Protein AF-A0AAE3U3F5-F1 (afdb_monomer_lite)

Secondary structure (DSSP, 8-state):
------TTS----EEEEEEGGGHHHHHHHHHTT---SEEEEE------

Sequence (48 aa):
MLFRCSRTVNCPVVGQTFPLSEAAQAHALMEAGGSFGKIALTVPHDPL

Radius of gyration: 12.89 Å; chains: 1; bounding box: 30×24×36 Å

Organism: NCBI:txid2927786

Structure (mmCIF, N/CA/C/O backbone):
data_AF-A0AAE3U3F5-F1
#
_entry.id   AF-A0AAE3U3F5-F1
#
loop_
_atom_site.group_PDB
_atom_site.id
_atom_site.type_symbol
_atom_site.label_atom_id
_atom_site.label_alt_id
_atom_site.label_comp_id
_atom_site.label_asym_id
_atom_site.label_entity_id
_atom_site.label_seq_id
_atom_site.pdbx_PDB_ins_code
_atom_site.Cartn_x
_atom_site.Cartn_y
_atom_site.Cartn_z
_atom_site.occupancy
_atom_site.B_iso_or_equiv
_atom_site.auth_seq_id
_atom_site.auth_comp_id
_atom_site.auth_asym_id
_atom_site.auth_atom_id
_atom_site.pdbx_PDB_model_num
ATOM 1 N N . MET A 1 1 ? -1.306 14.014 3.912 1.00 42.62 1 MET A N 1
ATOM 2 C CA . MET A 1 1 ? -0.465 13.462 4.999 1.00 42.62 1 MET A CA 1
ATOM 3 C C . MET A 1 1 ? 0.869 13.046 4.399 1.00 42.62 1 MET A C 1
ATOM 5 O O . MET A 1 1 ? 0.892 12.150 3.571 1.00 42.62 1 MET A O 1
ATOM 9 N N . LEU A 1 2 ? 1.954 13.754 4.717 1.00 47.94 2 LEU A N 1
ATOM 10 C CA . LEU A 1 2 ? 3.293 13.459 4.194 1.00 47.94 2 LEU A CA 1
ATOM 11 C C . LEU A 1 2 ? 3.996 12.494 5.151 1.00 47.94 2 LEU A C 1
ATOM 13 O O . LEU A 1 2 ? 4.227 12.846 6.308 1.00 47.94 2 LEU A O 1
ATOM 17 N N . PHE A 1 3 ? 4.346 11.298 4.674 1.00 52.97 3 PHE A N 1
ATOM 18 C CA . PHE A 1 3 ? 5.263 10.397 5.371 1.00 52.97 3 PHE A CA 1
ATOM 19 C C . PHE A 1 3 ? 6.611 11.119 5.538 1.00 52.97 3 PHE A C 1
ATOM 21 O O . PHE A 1 3 ? 7.410 11.202 4.606 1.00 52.97 3 PHE A O 1
ATOM 28 N N . ARG A 1 4 ? 6.849 11.716 6.715 1.00 56.56 4 ARG A N 1
ATOM 29 C CA . ARG A 1 4 ? 8.117 12.384 7.042 1.00 56.56 4 ARG A CA 1
ATOM 30 C C . ARG A 1 4 ? 9.191 11.325 7.238 1.00 56.56 4 ARG A C 1
ATOM 32 O O . ARG A 1 4 ? 9.372 10.789 8.324 1.00 56.56 4 ARG A O 1
ATOM 39 N N . CYS A 1 5 ? 9.912 11.051 6.167 1.00 52.97 5 CYS A N 1
ATOM 40 C CA . CYS A 1 5 ? 11.137 10.285 6.216 1.00 52.97 5 CYS A CA 1
ATOM 41 C C . CYS A 1 5 ? 12.302 11.192 6.659 1.00 52.97 5 CYS A C 1
ATOM 43 O O . CYS A 1 5 ? 12.555 12.236 6.054 1.00 52.97 5 CYS A O 1
ATOM 45 N N . SER A 1 6 ? 12.968 10.836 7.762 1.00 58.06 6 SER A N 1
ATOM 46 C CA . SER A 1 6 ? 14.122 11.566 8.301 1.00 58.06 6 SER A CA 1
ATOM 47 C C . SER A 1 6 ? 15.387 11.243 7.496 1.00 58.06 6 SER A C 1
ATOM 49 O O . SER A 1 6 ? 15.569 10.120 7.036 1.00 58.06 6 SER A O 1
ATOM 51 N N . ARG A 1 7 ? 16.253 12.244 7.326 1.00 62.59 7 ARG A N 1
ATOM 52 C CA . ARG A 1 7 ? 17.255 12.432 6.254 1.00 62.59 7 ARG A CA 1
ATOM 53 C C . ARG A 1 7 ? 18.406 11.394 6.168 1.00 62.59 7 ARG A C 1
ATOM 55 O O . ARG A 1 7 ? 19.371 11.640 5.456 1.00 62.59 7 ARG A O 1
ATOM 62 N N . THR A 1 8 ? 18.319 10.255 6.857 1.00 60.34 8 THR A N 1
ATOM 63 C CA . THR A 1 8 ? 19.344 9.187 6.908 1.00 60.34 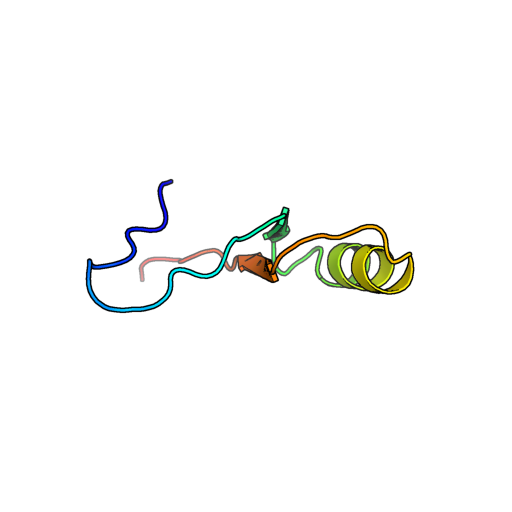8 THR A CA 1
ATOM 64 C C . THR A 1 8 ? 18.813 7.766 6.678 1.00 60.34 8 THR A C 1
ATOM 66 O O . THR A 1 8 ? 19.600 6.823 6.687 1.00 60.34 8 THR A O 1
ATOM 69 N N . VAL A 1 9 ? 17.512 7.576 6.424 1.00 61.38 9 VAL A N 1
ATOM 70 C CA . VAL A 1 9 ? 16.924 6.253 6.139 1.00 61.38 9 VAL A CA 1
ATOM 71 C C . VAL A 1 9 ? 16.346 6.263 4.728 1.00 61.38 9 VAL A C 1
ATOM 73 O O . VAL A 1 9 ? 15.598 7.174 4.392 1.00 61.38 9 VAL A O 1
ATOM 76 N N . ASN A 1 10 ? 16.691 5.274 3.896 1.00 65.62 10 ASN A N 1
ATOM 77 C CA . ASN A 1 10 ? 16.129 5.110 2.553 1.00 65.62 10 ASN A CA 1
ATOM 78 C C . ASN A 1 10 ? 14.594 5.107 2.625 1.00 65.62 10 ASN A C 1
ATOM 80 O O . ASN A 1 10 ? 13.984 4.134 3.076 1.00 65.62 10 ASN A O 1
ATOM 84 N N . CYS A 1 11 ? 13.987 6.216 2.215 1.00 66.50 11 CYS A N 1
ATOM 85 C CA . CYS A 1 11 ? 12.551 6.405 2.274 1.00 66.50 11 CYS A CA 1
ATOM 86 C C . CYS A 1 11 ? 11.911 5.458 1.270 1.00 66.50 11 CYS A C 1
ATOM 88 O O . CYS A 1 11 ? 12.180 5.580 0.073 1.00 66.50 11 CYS A O 1
ATOM 90 N N . PRO A 1 12 ? 11.086 4.500 1.712 1.00 77.62 12 PRO A N 1
ATOM 91 C CA . PRO A 1 12 ? 10.421 3.643 0.760 1.00 77.62 12 PRO A CA 1
ATOM 92 C C . PRO A 1 12 ? 9.498 4.484 -0.114 1.00 77.62 12 PRO A C 1
ATOM 94 O O . PRO A 1 12 ? 8.676 5.246 0.393 1.00 77.62 12 PRO A O 1
ATOM 97 N N . VAL A 1 13 ? 9.619 4.321 -1.428 1.00 85.06 13 VAL A N 1
ATOM 98 C CA . VAL A 1 13 ? 8.636 4.863 -2.361 1.00 85.06 13 VAL A CA 1
ATOM 99 C C . VAL A 1 13 ? 7.343 4.078 -2.155 1.00 85.06 13 VAL A C 1
ATOM 101 O O . VAL A 1 13 ? 7.295 2.878 -2.430 1.00 85.06 13 VAL A O 1
ATOM 104 N N . VAL A 1 14 ? 6.321 4.735 -1.607 1.00 85.69 14 VAL A N 1
ATOM 105 C CA . VAL A 1 14 ? 4.970 4.176 -1.473 1.00 85.69 14 VAL A CA 1
ATOM 106 C C . VAL A 1 14 ? 4.221 4.488 -2.760 1.00 85.69 14 VAL A C 1
ATOM 108 O O . VAL A 1 14 ? 4.032 5.656 -3.089 1.00 85.69 14 VAL A O 1
ATOM 111 N N . GLY A 1 15 ? 3.838 3.446 -3.495 1.00 85.81 15 GLY A N 1
ATOM 112 C CA . GLY A 1 15 ? 3.100 3.585 -4.749 1.00 85.81 15 GLY A CA 1
ATOM 113 C C . GLY A 1 15 ? 1.607 3.786 -4.514 1.00 85.81 15 GLY A C 1
ATOM 114 O O . GLY A 1 15 ? 0.996 4.651 -5.133 1.00 85.81 15 GLY A O 1
ATOM 115 N N . GLN A 1 16 ? 1.022 3.010 -3.597 1.00 88.56 16 GLN A N 1
ATOM 116 C CA . GLN A 1 16 ? -0.408 3.049 -3.281 1.00 88.56 16 GLN A CA 1
ATOM 117 C C . GLN A 1 16 ? -0.657 2.780 -1.795 1.00 88.56 16 GLN A C 1
ATOM 119 O O . GLN A 1 16 ? 0.160 2.161 -1.110 1.00 88.56 16 GLN A O 1
ATOM 124 N N . THR A 1 17 ? -1.786 3.270 -1.286 1.00 90.56 17 THR A N 1
ATOM 125 C CA . THR A 1 17 ? -2.212 3.083 0.106 1.00 90.56 17 THR A CA 1
ATOM 126 C C . THR A 1 17 ? -3.667 2.636 0.134 1.00 90.56 17 THR A C 1
ATOM 128 O O . THR A 1 17 ? -4.482 3.232 -0.563 1.00 90.56 17 THR A O 1
ATOM 131 N N . PHE A 1 18 ? -3.983 1.634 0.953 1.00 91.62 18 PHE A N 1
ATOM 132 C CA . PHE A 1 18 ? -5.341 1.117 1.139 1.00 91.62 18 PHE A CA 1
ATOM 133 C C . PHE A 1 18 ? -5.694 1.092 2.629 1.00 91.62 18 PHE A C 1
ATOM 135 O O . PHE A 1 18 ? -4.811 0.834 3.451 1.00 91.62 18 PHE A O 1
ATOM 142 N N . PRO A 1 19 ? -6.956 1.321 3.020 1.00 93.06 19 PRO A N 1
ATOM 143 C CA . PRO A 1 19 ? -7.389 1.003 4.373 1.00 93.06 19 PRO A CA 1
ATOM 144 C C . PRO A 1 19 ? -7.280 -0.508 4.616 1.00 93.06 19 PRO A C 1
ATOM 146 O O . PRO A 1 19 ? -7.396 -1.312 3.690 1.00 93.06 19 PRO A O 1
ATOM 149 N N . LEU A 1 20 ? -7.092 -0.919 5.873 1.00 90.94 20 LEU A N 1
ATOM 150 C CA . LEU A 1 20 ? -6.988 -2.340 6.229 1.00 90.94 20 LEU A CA 1
ATOM 151 C C . LEU A 1 20 ? -8.220 -3.148 5.780 1.00 90.94 20 LEU A C 1
ATOM 153 O O . LEU A 1 20 ? -8.084 -4.307 5.393 1.00 90.94 20 LEU A O 1
ATOM 157 N N . SER A 1 21 ? -9.403 -2.528 5.761 1.00 94.12 21 SER A N 1
ATOM 158 C CA . SER A 1 21 ? -10.639 -3.130 5.240 1.00 94.12 21 SER A CA 1
ATOM 159 C C . SER A 1 21 ? -10.555 -3.531 3.762 1.00 94.12 21 SER A C 1
ATOM 161 O O . SER A 1 21 ? -11.301 -4.400 3.322 1.00 94.12 21 SER A O 1
ATOM 163 N N . GLU A 1 22 ? -9.644 -2.932 2.995 1.00 94.44 22 GLU A N 1
ATOM 164 C CA . GLU A 1 22 ? -9.444 -3.174 1.563 1.00 94.44 22 GLU A CA 1
ATOM 165 C C . GLU A 1 22 ? -8.175 -3.991 1.269 1.00 94.44 22 GLU A C 1
ATOM 167 O O . GLU A 1 22 ? -7.711 -4.047 0.130 1.00 94.44 22 GLU A O 1
ATOM 172 N N . ALA A 1 23 ? -7.621 -4.687 2.268 1.00 93.19 23 ALA A N 1
ATOM 173 C CA . ALA A 1 23 ? -6.419 -5.507 2.097 1.00 93.19 23 ALA A CA 1
ATOM 174 C C . ALA A 1 23 ? -6.534 -6.543 0.958 1.00 93.19 23 ALA A C 1
ATOM 176 O O . ALA A 1 23 ? -5.546 -6.824 0.283 1.00 93.19 23 ALA A O 1
ATOM 177 N N . ALA A 1 24 ? -7.734 -7.071 0.695 1.00 93.38 24 ALA A N 1
ATOM 178 C CA . ALA A 1 24 ? -7.971 -7.989 -0.421 1.00 93.38 24 ALA A CA 1
ATOM 179 C C . ALA A 1 24 ? -7.750 -7.326 -1.794 1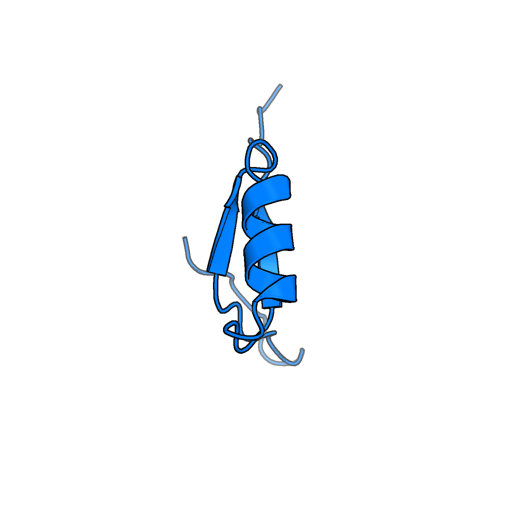.00 93.38 24 ALA A C 1
ATOM 181 O O . ALA A 1 24 ? -7.175 -7.940 -2.689 1.00 93.38 24 ALA A O 1
ATOM 182 N N . GLN A 1 25 ? -8.155 -6.062 -1.959 1.00 90.50 25 GLN A N 1
ATOM 183 C CA . GLN A 1 25 ? -7.934 -5.315 -3.202 1.00 90.50 25 GLN A CA 1
ATOM 184 C C . GLN A 1 25 ? -6.458 -4.958 -3.371 1.00 90.50 25 GLN A C 1
ATOM 186 O O . GLN A 1 25 ? -5.906 -5.117 -4.459 1.00 90.50 25 GLN A O 1
ATOM 191 N N . ALA A 1 26 ? -5.803 -4.552 -2.278 1.00 90.44 26 ALA A N 1
ATOM 192 C CA . ALA A 1 26 ? -4.359 -4.344 -2.253 1.00 90.44 26 ALA A CA 1
ATOM 193 C C . ALA A 1 26 ? -3.609 -5.605 -2.717 1.00 90.44 26 ALA A C 1
ATOM 195 O O . ALA A 1 26 ? -2.686 -5.510 -3.524 1.00 90.44 26 ALA A O 1
ATOM 196 N N . HIS A 1 27 ? -4.042 -6.784 -2.256 1.00 90.81 27 HIS A N 1
ATOM 197 C CA . HIS A 1 27 ? -3.461 -8.068 -2.639 1.00 90.81 27 HIS A CA 1
ATOM 198 C C . HIS A 1 27 ? -3.687 -8.401 -4.118 1.00 90.81 27 HIS A C 1
ATOM 200 O O . HIS A 1 27 ? -2.720 -8.655 -4.831 1.00 90.81 27 HIS A O 1
ATOM 206 N N . ALA A 1 28 ? -4.927 -8.300 -4.604 1.00 91.56 28 ALA A N 1
ATOM 207 C CA . ALA A 1 28 ? -5.243 -8.531 -6.015 1.00 91.56 28 ALA A CA 1
ATOM 208 C C . ALA A 1 28 ? -4.416 -7.624 -6.947 1.00 91.56 28 ALA A C 1
ATOM 210 O O . ALA A 1 28 ? -3.969 -8.039 -8.016 1.00 91.56 28 ALA A O 1
ATOM 211 N N . LEU A 1 29 ? -4.157 -6.384 -6.522 1.00 87.75 29 LEU A N 1
ATOM 212 C CA . LEU A 1 29 ? -3.343 -5.437 -7.276 1.00 87.75 29 LEU A CA 1
ATOM 213 C C . LEU A 1 29 ? -1.846 -5.798 -7.275 1.00 87.75 29 LEU A C 1
ATOM 215 O O . LEU A 1 29 ? -1.160 -5.540 -8.266 1.00 87.75 29 LEU A O 1
ATOM 219 N N . MET A 1 30 ? -1.334 -6.420 -6.205 1.00 84.88 30 MET A N 1
ATOM 220 C CA . MET A 1 30 ? 0.012 -7.015 -6.208 1.00 84.88 30 MET A CA 1
ATOM 221 C C . MET A 1 30 ? 0.105 -8.172 -7.204 1.00 84.88 30 MET A C 1
ATOM 223 O O . MET A 1 30 ? 1.071 -8.242 -7.961 1.00 84.88 30 MET A O 1
ATOM 227 N N . GLU A 1 31 ? -0.897 -9.052 -7.224 1.00 89.19 31 GLU A N 1
ATOM 228 C CA . GLU A 1 31 ? -0.932 -10.225 -8.107 1.00 89.19 31 GLU A CA 1
ATOM 229 C C . GLU A 1 31 ? -1.058 -9.847 -9.587 1.00 89.19 31 GLU A C 1
ATOM 231 O O . GLU A 1 31 ? -0.462 -10.494 -10.445 1.00 89.19 31 GLU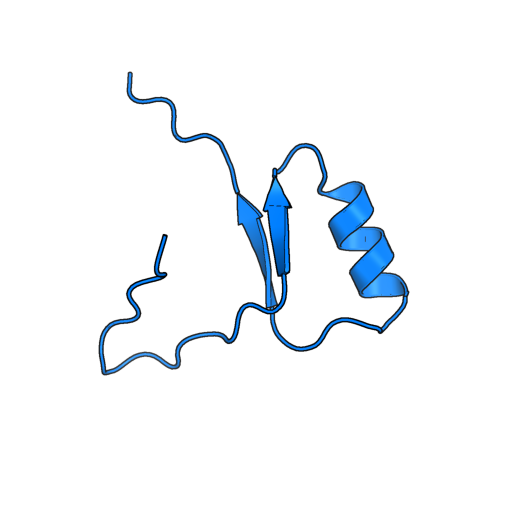 A O 1
ATOM 236 N N . ALA A 1 32 ? -1.759 -8.751 -9.895 1.00 87.44 32 ALA A N 1
ATOM 237 C CA . ALA A 1 32 ? -1.868 -8.222 -11.253 1.00 87.44 32 ALA A CA 1
ATOM 238 C C . ALA A 1 32 ? -0.535 -7.678 -11.818 1.00 87.44 32 ALA A C 1
ATOM 240 O O . ALA A 1 32 ? -0.464 -7.340 -12.999 1.00 87.44 32 ALA A O 1
ATOM 241 N N . GLY A 1 33 ? 0.517 -7.557 -10.994 1.00 77.81 33 GLY A N 1
ATOM 242 C CA . GLY A 1 33 ? 1.862 -7.150 -11.423 1.00 77.81 33 GLY A CA 1
ATOM 243 C C . GLY A 1 33 ? 2.009 -5.670 -11.808 1.00 77.81 33 GLY A C 1
ATOM 244 O O . GLY A 1 33 ? 3.052 -5.271 -12.319 1.00 77.81 33 GLY A O 1
ATOM 245 N N . GLY A 1 34 ? 0.985 -4.844 -11.568 1.00 69.50 34 GLY A N 1
ATOM 246 C CA . GLY A 1 34 ? 0.931 -3.440 -11.998 1.00 69.50 34 GLY A CA 1
ATOM 247 C C . GLY A 1 34 ? 1.441 -2.408 -10.984 1.00 69.50 34 GLY A C 1
ATOM 248 O O . GLY A 1 34 ? 1.347 -1.210 -11.246 1.00 69.50 34 GLY A O 1
ATOM 249 N N . SER A 1 35 ? 1.946 -2.825 -9.818 1.00 66.69 35 SER A N 1
ATOM 250 C CA . SER A 1 35 ? 2.363 -1.894 -8.759 1.00 66.69 35 SER A CA 1
ATOM 251 C C . SER A 1 35 ? 3.875 -1.663 -8.722 1.00 66.69 35 SER A C 1
ATOM 253 O O . SER A 1 35 ? 4.650 -2.597 -8.533 1.00 66.69 35 SER A O 1
ATOM 255 N N . PHE A 1 36 ? 4.293 -0.397 -8.836 1.00 70.31 36 PHE A N 1
ATOM 256 C CA . PHE A 1 36 ? 5.661 0.051 -8.557 1.00 70.31 36 PHE A CA 1
ATOM 257 C C . PHE A 1 36 ? 5.755 0.630 -7.139 1.00 70.31 36 PHE A C 1
ATOM 259 O O . PHE A 1 36 ? 4.928 1.447 -6.733 1.00 70.31 36 PHE A O 1
ATOM 266 N N . GLY A 1 37 ? 6.797 0.251 -6.397 1.00 79.94 37 GLY A N 1
ATOM 267 C CA . GLY A 1 37 ? 7.000 0.685 -5.014 1.00 79.94 37 GLY A CA 1
ATOM 268 C C . GLY A 1 37 ? 6.249 -0.179 -3.997 1.00 79.94 37 GLY A C 1
ATOM 269 O O . GLY A 1 37 ? 5.867 -1.312 -4.274 1.00 79.94 37 GLY A O 1
ATOM 270 N N . LYS A 1 38 ? 6.089 0.332 -2.775 1.00 85.94 38 LYS A N 1
ATOM 271 C CA . LYS A 1 38 ? 5.419 -0.382 -1.678 1.00 85.94 38 LYS A CA 1
ATOM 272 C C . LYS A 1 38 ? 3.928 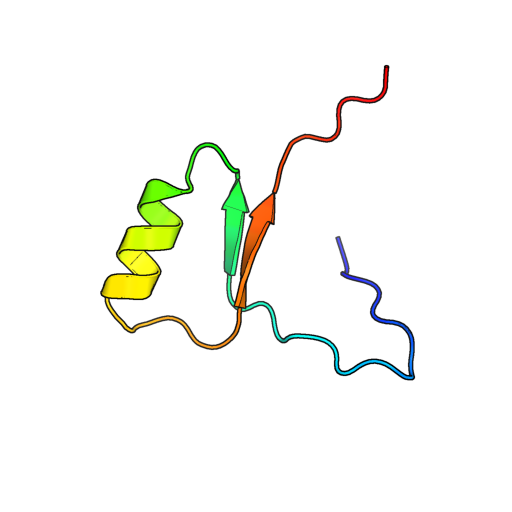-0.062 -1.645 1.00 85.94 38 LYS A C 1
ATOM 274 O O . LYS A 1 38 ? 3.548 1.091 -1.853 1.00 85.94 38 LYS A O 1
ATOM 279 N N . ILE A 1 39 ? 3.112 -1.057 -1.309 1.00 88.00 39 ILE A N 1
ATOM 280 C CA . ILE A 1 39 ? 1.711 -0.856 -0.935 1.00 88.00 39 ILE A CA 1
ATOM 281 C C . ILE A 1 39 ? 1.634 -0.751 0.589 1.00 88.00 39 ILE A C 1
ATOM 283 O O . ILE A 1 39 ? 2.146 -1.619 1.296 1.00 88.00 39 ILE A O 1
ATOM 287 N N . ALA A 1 40 ? 1.036 0.326 1.092 1.00 89.56 40 ALA A N 1
ATOM 288 C CA . ALA A 1 40 ? 0.858 0.556 2.522 1.00 89.56 40 ALA A CA 1
ATOM 289 C C . ALA A 1 40 ? -0.597 0.301 2.935 1.00 89.56 40 ALA A C 1
ATOM 291 O O . ALA A 1 40 ? -1.518 0.761 2.263 1.00 89.56 40 ALA A O 1
ATOM 292 N N . LEU A 1 41 ? -0.804 -0.394 4.054 1.00 91.69 41 LEU A N 1
ATOM 293 C CA . LEU A 1 41 ? -2.121 -0.517 4.676 1.00 91.69 41 LEU A CA 1
ATOM 294 C C . LEU A 1 41 ? -2.248 0.478 5.829 1.00 91.69 41 LEU A C 1
ATOM 296 O O . LEU A 1 41 ? -1.334 0.591 6.649 1.00 91.69 41 LEU A O 1
ATOM 300 N N . THR A 1 42 ? -3.367 1.197 5.893 1.00 91.00 42 THR A N 1
ATOM 301 C CA . THR A 1 42 ? -3.672 2.134 6.980 1.00 91.00 42 THR A CA 1
ATOM 302 C C . THR A 1 42 ? -4.735 1.566 7.906 1.00 91.00 42 THR A C 1
ATOM 304 O O . THR A 1 42 ? -5.742 1.004 7.478 1.00 91.00 42 THR A O 1
ATOM 307 N N . VAL A 1 43 ? -4.511 1.739 9.203 1.00 90.50 43 VAL A N 1
ATOM 308 C CA . VAL A 1 43 ? -5.517 1.508 1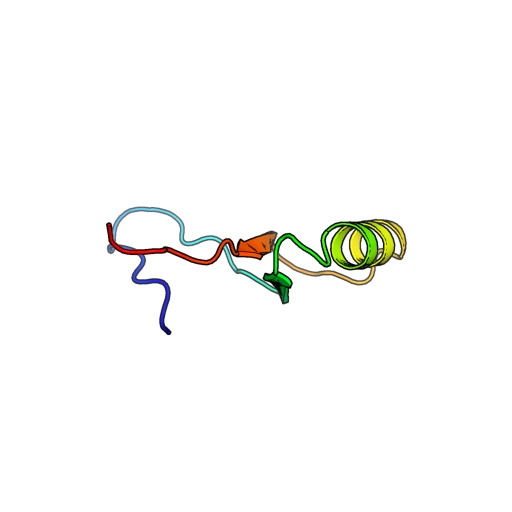0.239 1.00 90.50 43 VAL A CA 1
ATOM 309 C C . VAL A 1 43 ? -5.979 2.862 10.773 1.00 90.50 43 VAL A C 1
ATOM 311 O O . VAL A 1 43 ? -5.144 3.768 10.895 1.00 90.50 43 VAL A O 1
ATOM 314 N N . PRO A 1 44 ? -7.278 3.040 11.071 1.00 80.62 44 PRO A N 1
ATOM 315 C CA . PRO A 1 44 ? -7.722 4.176 11.859 1.00 80.62 44 PRO A CA 1
ATOM 316 C C . PRO A 1 44 ? -6.943 4.180 13.171 1.00 80.62 44 PRO A C 1
ATOM 318 O O . PRO A 1 44 ? -6.795 3.148 13.824 1.00 80.62 44 PRO A O 1
ATOM 321 N N . HIS A 1 45 ? -6.392 5.333 13.522 1.00 75.62 45 HIS A N 1
ATOM 322 C CA . HIS A 1 45 ? -5.805 5.531 14.833 1.00 75.62 45 HIS A CA 1
ATOM 323 C C . HIS A 1 45 ? -6.880 6.166 15.709 1.00 75.62 45 HIS A C 1
ATOM 325 O O . HIS A 1 45 ? -7.035 7.387 15.682 1.00 75.62 45 HIS A O 1
ATOM 331 N N . ASP A 1 46 ? -7.630 5.348 16.442 1.00 74.25 46 ASP A N 1
ATOM 332 C CA . ASP A 1 46 ? -8.559 5.825 17.465 1.00 74.25 46 ASP A CA 1
ATOM 333 C C . ASP A 1 46 ? -7.750 6.303 18.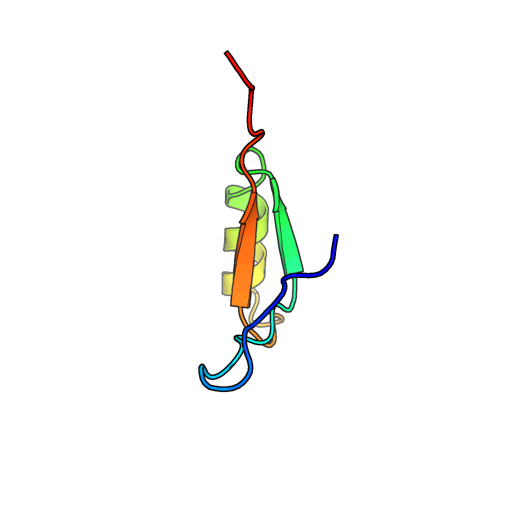685 1.00 74.25 46 ASP A C 1
ATOM 335 O O . ASP A 1 46 ? -7.072 5.491 19.323 1.00 74.25 46 ASP A O 1
ATOM 339 N N . PRO A 1 47 ? -7.743 7.610 19.010 1.00 70.19 47 PRO A N 1
ATOM 340 C CA . PRO A 1 47 ? -7.197 8.064 20.277 1.00 70.19 47 PRO A CA 1
ATOM 341 C C . PRO A 1 47 ? -8.202 7.696 21.377 1.00 70.19 47 PRO A C 1
ATOM 343 O O . PRO A 1 47 ? -9.331 8.186 21.365 1.00 70.19 47 PRO A O 1
ATOM 346 N N . LEU A 1 48 ? -7.799 6.802 22.283 1.00 62.84 48 LEU A N 1
ATOM 347 C CA . LEU A 1 48 ? -8.512 6.556 23.541 1.00 62.84 48 LEU A CA 1
ATOM 348 C C . LEU A 1 48 ? -8.523 7.814 24.416 1.00 62.84 48 LEU A C 1
ATOM 350 O O . LEU A 1 48 ? -7.467 8.490 24.478 1.00 62.84 48 LEU A O 1
#

pLDDT: mean 78.51, std 14.28, range [42.62, 94.44]

Foldseek 3Di:
DDPDDDDPDDDWDAQEEEEPVCVVVVVVCVVVVPTDTDYYYDYDDDDD